Protein AF-A0A7C5FU45-F1 (afdb_monomer)

Sequence (165 aa):
MPSIADLKLDKRNARKRGPRAEGMLVASLQEVGAARSIVIDETNRVLAGNGTVAAAAEAGIERVKVVDADGETIVAVRRSGLSEKQKARLALLDNRTAELAEWDAEMLASLAEDGVELDDLWSRDELTAVLNQVPTYEPVGPDEQGRLDQKATVKCPECGHEFTP

pLDDT: mean 90.37, std 9.01, range [55.91, 98.12]

Mean predicted aligned error: 9.4 Å

Structure (mmCIF, N/CA/C/O backbone):
data_AF-A0A7C5FU45-F1
#
_entry.id   AF-A0A7C5FU45-F1
#
loop_
_atom_site.group_PDB
_atom_site.id
_atom_site.type_symbol
_atom_site.label_atom_id
_atom_site.label_alt_id
_atom_site.label_comp_id
_atom_site.label_asym_id
_atom_site.label_entity_id
_atom_site.label_seq_id
_atom_site.pdbx_PDB_ins_code
_atom_site.Cartn_x
_atom_site.Cartn_y
_atom_site.Cartn_z
_atom_site.occupancy
_atom_site.B_iso_or_equiv
_atom_site.auth_seq_id
_atom_site.auth_comp_id
_atom_site.auth_asym_id
_atom_site.auth_atom_id
_atom_site.pdbx_PDB_model_num
ATOM 1 N N . MET A 1 1 ? -8.552 -16.524 16.890 1.00 66.44 1 MET A N 1
ATOM 2 C CA . MET A 1 1 ? -8.996 -15.417 16.014 1.00 66.44 1 MET A CA 1
ATOM 3 C C . MET A 1 1 ? -7.902 -15.219 14.988 1.00 66.44 1 MET A C 1
ATOM 5 O O . MET A 1 1 ? -6.756 -15.359 15.399 1.00 66.44 1 MET A O 1
ATOM 9 N N . PRO A 1 2 ? -8.227 -14.939 13.719 1.00 84.06 2 PRO A N 1
ATOM 10 C CA . PRO A 1 2 ? -7.221 -14.632 12.712 1.00 84.06 2 PRO A CA 1
ATOM 11 C C . PRO A 1 2 ? -6.301 -13.502 13.187 1.00 84.06 2 PRO A C 1
ATOM 13 O O . PRO A 1 2 ? -6.749 -12.546 13.836 1.00 84.06 2 PRO A O 1
ATOM 16 N N . SER A 1 3 ? -5.027 -13.608 12.847 1.00 93.31 3 SER A N 1
ATOM 17 C CA . SER A 1 3 ? -3.980 -12.647 13.161 1.00 93.31 3 SER A CA 1
ATOM 18 C C . SER A 1 3 ? -3.287 -12.157 11.892 1.00 93.31 3 SER A C 1
ATOM 20 O O . SER A 1 3 ? -3.363 -12.784 10.838 1.00 93.31 3 SER A O 1
ATOM 22 N N . ILE A 1 4 ? -2.572 -11.040 11.996 1.00 93.50 4 ILE A N 1
ATOM 23 C CA . ILE A 1 4 ? -1.703 -10.555 10.919 1.00 93.50 4 ILE A CA 1
ATOM 24 C C . ILE A 1 4 ? -0.652 -11.602 10.525 1.00 93.50 4 ILE A C 1
ATOM 26 O O . ILE A 1 4 ? -0.318 -11.701 9.348 1.00 93.50 4 ILE A O 1
ATOM 30 N N . ALA A 1 5 ? -0.184 -12.423 11.469 1.00 93.06 5 ALA A N 1
ATOM 31 C CA . ALA A 1 5 ? 0.789 -13.479 11.198 1.00 93.06 5 ALA A CA 1
ATOM 32 C C . ALA A 1 5 ? 0.235 -14.610 10.309 1.00 93.06 5 ALA A C 1
ATOM 34 O O . ALA A 1 5 ? 1.015 -15.346 9.710 1.00 93.06 5 ALA A O 1
ATOM 35 N N . ASP A 1 6 ? -1.092 -14.732 10.190 1.00 94.88 6 A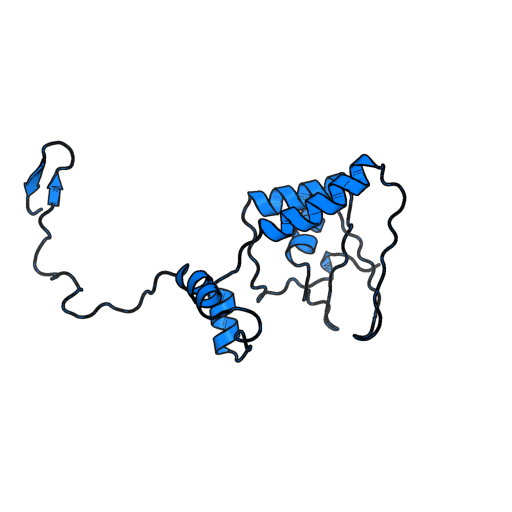SP A N 1
ATOM 36 C CA . ASP A 1 6 ? -1.737 -15.710 9.306 1.00 94.88 6 ASP A CA 1
ATOM 37 C C . ASP A 1 6 ? -1.789 -15.238 7.839 1.00 94.88 6 ASP A C 1
ATOM 39 O O . ASP A 1 6 ? -2.135 -16.016 6.944 1.00 94.88 6 ASP A O 1
ATOM 43 N N . LEU A 1 7 ? -1.456 -13.966 7.583 1.00 96.69 7 LEU A N 1
ATOM 44 C CA . LEU A 1 7 ? -1.420 -13.368 6.252 1.00 96.69 7 LEU A CA 1
ATOM 45 C C . LEU A 1 7 ? -0.057 -13.570 5.592 1.00 96.69 7 LEU A C 1
ATOM 47 O O . LEU A 1 7 ? 0.995 -13.444 6.218 1.00 96.69 7 LEU A O 1
ATOM 51 N N . LYS A 1 8 ? -0.069 -13.819 4.285 1.00 96.94 8 LYS A N 1
ATOM 52 C CA . LYS A 1 8 ? 1.139 -13.979 3.477 1.00 96.94 8 LYS A CA 1
ATOM 53 C C . LYS A 1 8 ? 1.350 -12.715 2.661 1.00 96.94 8 LYS A C 1
ATOM 55 O O . LYS A 1 8 ? 0.576 -12.435 1.746 1.00 96.94 8 LYS A O 1
ATOM 60 N N . LEU A 1 9 ? 2.401 -11.961 2.976 1.00 96.19 9 LEU A N 1
ATOM 61 C CA . LEU A 1 9 ? 2.815 -10.850 2.122 1.00 96.19 9 LEU A CA 1
ATOM 62 C C . LEU A 1 9 ? 3.088 -11.360 0.708 1.00 96.19 9 LEU A C 1
ATOM 64 O O . LEU A 1 9 ? 3.666 -12.436 0.515 1.00 96.19 9 LEU A O 1
ATOM 68 N N . ASP A 1 10 ? 2.668 -10.581 -0.279 1.00 96.88 10 ASP A N 1
ATOM 69 C CA . ASP A 1 10 ? 2.917 -10.914 -1.664 1.00 96.88 10 ASP A CA 1
ATOM 70 C C . ASP A 1 10 ? 4.388 -10.677 -2.010 1.00 96.88 10 ASP A C 1
ATOM 72 O O . ASP A 1 10 ? 4.870 -9.545 -2.064 1.00 96.88 10 ASP A O 1
ATOM 76 N N . LYS A 1 11 ? 5.098 -11.771 -2.294 1.00 95.56 11 LYS A N 1
ATOM 77 C CA . LYS A 1 11 ? 6.500 -11.750 -2.729 1.00 95.56 11 LYS A CA 1
ATOM 78 C C . LYS A 1 11 ? 6.697 -11.042 -4.070 1.00 95.56 11 LYS A C 1
ATOM 80 O O . LYS A 1 11 ? 7.823 -10.684 -4.390 1.00 95.56 11 LYS A O 1
ATOM 85 N N . ARG A 1 12 ? 5.621 -10.859 -4.841 1.00 95.88 12 ARG A N 1
ATOM 86 C CA . ARG A 1 12 ? 5.608 -10.160 -6.129 1.00 95.88 12 ARG A CA 1
ATOM 87 C C . ARG A 1 12 ? 4.981 -8.766 -6.058 1.00 95.88 12 ARG A C 1
ATOM 89 O O . ARG A 1 12 ? 4.613 -8.195 -7.079 1.00 95.88 12 ARG A O 1
ATOM 96 N N . ASN A 1 13 ? 4.834 -8.204 -4.858 1.00 95.88 13 ASN A N 1
ATOM 97 C CA . ASN A 1 13 ? 4.280 -6.868 -4.685 1.00 95.88 13 ASN A CA 1
ATOM 98 C C . ASN A 1 13 ? 5.181 -5.812 -5.348 1.00 95.88 13 ASN A C 1
ATOM 100 O O . ASN A 1 13 ? 6.255 -5.494 -4.843 1.00 95.88 13 ASN A O 1
ATOM 104 N N . ALA A 1 14 ? 4.693 -5.199 -6.425 1.00 95.75 14 ALA A N 1
ATOM 105 C CA . ALA A 1 14 ? 5.417 -4.192 -7.200 1.00 95.75 14 ALA A CA 1
ATOM 106 C C . ALA A 1 14 ? 5.445 -2.787 -6.558 1.00 95.75 14 ALA A C 1
ATOM 108 O O . ALA A 1 14 ? 5.740 -1.792 -7.217 1.00 95.75 14 ALA A O 1
ATOM 109 N N . ARG A 1 15 ? 5.103 -2.665 -5.270 1.00 95.12 15 ARG A N 1
ATOM 110 C CA . ARG A 1 15 ? 5.098 -1.392 -4.534 1.00 95.12 15 ARG A CA 1
ATOM 111 C C . ARG A 1 15 ? 6.154 -1.399 -3.440 1.00 95.12 15 ARG A C 1
ATOM 113 O O . ARG A 1 15 ? 5.981 -2.063 -2.421 1.00 95.12 15 ARG A O 1
ATOM 120 N N . LYS A 1 16 ? 7.198 -0.595 -3.610 1.00 92.75 16 LYS A N 1
ATOM 121 C CA . LYS A 1 16 ? 8.246 -0.355 -2.615 1.00 92.75 16 LYS A CA 1
ATOM 122 C C . LYS A 1 16 ? 7.894 0.848 -1.737 1.00 92.75 16 LYS A C 1
ATOM 124 O O . LYS A 1 16 ? 7.203 1.784 -2.144 1.00 92.75 16 LYS A O 1
ATOM 129 N N . ARG A 1 17 ? 8.361 0.822 -0.491 1.00 92.38 17 ARG A N 1
ATOM 130 C CA . ARG A 1 17 ? 8.249 1.935 0.457 1.00 92.38 17 ARG A CA 1
ATOM 131 C C . ARG A 1 17 ? 9.640 2.252 0.974 1.00 92.38 17 ARG A C 1
ATOM 133 O O . ARG A 1 17 ? 10.272 1.399 1.578 1.00 92.38 17 ARG A O 1
ATOM 140 N N . GLY A 1 18 ? 10.108 3.473 0.731 1.00 91.31 18 GLY A N 1
ATOM 141 C CA . GLY A 1 18 ? 11.316 3.967 1.383 1.00 91.31 18 GLY A CA 1
ATOM 142 C C . GLY A 1 18 ? 11.075 4.252 2.876 1.00 91.31 18 GLY A C 1
ATOM 143 O O . GLY A 1 18 ? 9.917 4.366 3.297 1.00 91.31 18 GLY A O 1
ATOM 144 N N . PRO A 1 19 ? 12.139 4.488 3.668 1.00 93.75 19 PRO A N 1
ATOM 145 C CA . PRO A 1 19 ? 12.043 4.671 5.122 1.00 93.75 19 PRO A CA 1
ATOM 146 C C . PRO A 1 19 ? 11.050 5.759 5.549 1.00 93.75 19 PRO A C 1
ATOM 148 O O . PRO A 1 19 ? 10.332 5.626 6.537 1.00 93.75 19 PRO A O 1
ATOM 151 N N . ARG A 1 20 ? 10.955 6.844 4.768 1.00 93.62 20 ARG A N 1
ATOM 152 C CA . ARG A 1 20 ? 9.991 7.925 5.014 1.00 93.62 20 ARG A CA 1
ATOM 153 C C . ARG A 1 20 ? 8.540 7.461 4.846 1.00 93.62 20 ARG A C 1
ATOM 155 O O . ARG A 1 20 ? 7.683 7.857 5.633 1.00 93.62 20 ARG A O 1
ATOM 162 N N . ALA A 1 21 ? 8.258 6.690 3.798 1.00 93.38 21 ALA A N 1
ATOM 163 C CA . ALA A 1 21 ? 6.914 6.208 3.493 1.00 93.38 21 ALA A CA 1
ATOM 164 C C . ALA A 1 21 ? 6.462 5.160 4.516 1.00 93.38 21 ALA A C 1
ATOM 166 O O . ALA A 1 21 ? 5.307 5.172 4.939 1.00 93.38 21 ALA A O 1
ATOM 167 N N . GLU A 1 22 ? 7.380 4.284 4.921 1.00 94.38 22 GLU A N 1
ATOM 168 C CA . GLU A 1 22 ? 7.160 3.268 5.947 1.00 94.38 22 GLU A CA 1
ATOM 169 C C . GLU A 1 22 ? 6.923 3.899 7.321 1.00 94.38 22 GLU A C 1
ATOM 171 O O . GLU A 1 22 ? 5.855 3.707 7.900 1.00 94.38 22 GLU A O 1
ATOM 176 N N . GLY A 1 23 ? 7.825 4.774 7.778 1.00 95.75 23 GLY A N 1
ATOM 177 C CA . GLY A 1 23 ? 7.669 5.455 9.063 1.00 95.75 23 GLY A CA 1
ATOM 178 C C . GLY A 1 23 ? 6.387 6.290 9.152 1.00 95.75 23 GLY A C 1
ATOM 179 O O . GLY A 1 23 ? 5.730 6.312 10.192 1.00 95.75 23 GLY A O 1
ATOM 180 N N . MET A 1 24 ? 5.967 6.937 8.055 1.00 96.12 24 MET A N 1
ATOM 181 C CA . MET A 1 24 ? 4.685 7.651 8.024 1.00 96.12 24 MET A CA 1
ATOM 182 C C . MET A 1 24 ? 3.486 6.702 8.140 1.00 96.12 24 MET A C 1
ATOM 184 O O . MET A 1 24 ? 2.500 7.048 8.791 1.00 96.12 24 MET A O 1
ATOM 188 N N . LEU A 1 25 ? 3.552 5.521 7.524 1.00 95.75 25 LEU A N 1
ATOM 189 C CA . LEU A 1 25 ? 2.479 4.533 7.589 1.00 95.75 25 LEU A CA 1
ATOM 190 C C . LEU A 1 25 ? 2.361 3.923 8.992 1.00 95.75 25 LEU A C 1
ATOM 192 O O . LEU A 1 25 ? 1.252 3.835 9.519 1.00 95.75 25 LEU A O 1
ATOM 196 N N . VAL A 1 26 ? 3.487 3.592 9.627 1.00 96.88 26 VAL A N 1
ATOM 197 C CA . VAL A 1 26 ? 3.536 3.132 11.025 1.00 96.88 26 VAL A CA 1
ATOM 198 C C . VAL A 1 26 ? 2.970 4.204 11.956 1.00 96.88 26 VAL A C 1
ATOM 200 O O . VAL A 1 26 ? 2.055 3.927 12.731 1.00 96.88 26 VAL A O 1
ATOM 203 N N . ALA A 1 27 ? 3.425 5.454 11.820 1.00 96.00 27 ALA A N 1
ATOM 204 C CA . ALA A 1 27 ? 2.914 6.575 12.608 1.00 96.00 27 ALA A CA 1
ATOM 205 C C . ALA A 1 27 ? 1.407 6.800 12.389 1.00 96.00 27 ALA A C 1
ATOM 207 O O . ALA A 1 27 ? 0.677 7.084 13.337 1.00 96.00 27 ALA A O 1
ATOM 208 N N . SER A 1 28 ? 0.917 6.627 11.157 1.00 96.38 28 SER A N 1
ATOM 209 C CA . SER A 1 28 ? -0.516 6.687 10.857 1.00 96.38 28 SER A CA 1
ATOM 210 C C . SER A 1 28 ? -1.292 5.612 11.615 1.00 96.38 28 SER A C 1
ATOM 212 O O . SER A 1 28 ? -2.304 5.906 12.250 1.00 96.38 28 SER A O 1
ATOM 214 N N . LEU A 1 29 ? -0.815 4.367 11.593 1.00 96.69 29 LEU A N 1
ATOM 215 C CA . LEU A 1 29 ? -1.452 3.261 12.306 1.00 96.69 29 LEU A CA 1
ATOM 216 C C . LEU A 1 29 ? -1.420 3.464 13.826 1.00 96.69 29 LEU A C 1
ATOM 218 O O . LEU A 1 29 ? -2.403 3.153 14.492 1.00 96.69 29 LEU A O 1
ATOM 222 N N . GLN A 1 30 ? -0.354 4.045 14.372 1.00 96.50 30 GLN A N 1
ATOM 223 C CA . GLN A 1 30 ? -0.282 4.408 15.790 1.00 96.50 30 GLN A CA 1
ATOM 224 C C . GLN A 1 30 ? -1.253 5.544 16.154 1.00 96.50 30 GLN A C 1
ATOM 226 O O . GLN A 1 30 ? -1.865 5.518 17.220 1.00 96.50 30 GLN A O 1
ATOM 231 N N . GLU A 1 31 ? -1.428 6.536 15.276 1.00 95.56 31 GLU A N 1
ATOM 232 C CA . GLU A 1 31 ? -2.263 7.707 15.559 1.00 95.56 31 GLU A CA 1
ATOM 233 C C . GLU A 1 31 ? -3.770 7.433 15.415 1.00 95.56 31 GLU A C 1
ATOM 235 O O . GLU A 1 31 ? -4.577 7.878 16.241 1.00 95.56 31 GLU A O 1
ATOM 240 N N . VAL A 1 32 ? -4.170 6.748 14.338 1.00 95.69 32 VAL A N 1
ATOM 241 C CA . VAL A 1 32 ? -5.587 6.570 13.963 1.00 95.69 32 VAL A CA 1
ATOM 242 C C . VAL A 1 32 ? -6.032 5.100 13.908 1.00 95.69 32 VAL A C 1
ATOM 244 O O . VAL A 1 32 ? -7.223 4.799 13.725 1.00 95.69 32 VAL A O 1
ATOM 247 N N . GLY A 1 33 ? -5.114 4.158 14.138 1.00 95.06 33 GLY A N 1
ATOM 248 C CA . GLY A 1 33 ? -5.366 2.720 14.047 1.00 95.06 33 GLY A CA 1
ATOM 249 C C . GLY A 1 33 ? -5.519 2.225 12.607 1.00 95.06 33 GLY A C 1
ATOM 250 O O . GLY A 1 33 ? -5.431 2.989 11.647 1.00 95.06 33 GLY A O 1
ATOM 251 N N . ALA A 1 34 ? -5.841 0.939 12.454 1.00 93.19 34 ALA A N 1
ATOM 252 C CA . ALA A 1 34 ? -6.145 0.319 11.161 1.00 93.19 34 ALA A CA 1
ATOM 253 C C . ALA A 1 34 ? -7.423 0.913 10.534 1.00 93.19 34 ALA A C 1
ATOM 255 O O . ALA A 1 34 ? -8.547 0.556 10.900 1.00 93.19 34 ALA A O 1
ATOM 256 N N . ALA A 1 35 ? -7.255 1.894 9.648 1.00 87.00 35 ALA A N 1
ATOM 257 C CA . ALA A 1 35 ? -8.343 2.655 9.037 1.00 87.00 35 ALA A CA 1
ATOM 258 C C . ALA A 1 35 ? -8.853 2.038 7.730 1.00 87.00 35 ALA A C 1
ATOM 260 O O . ALA A 1 35 ? -10.062 1.904 7.547 1.00 87.00 35 ALA A O 1
ATOM 261 N N . ARG A 1 36 ? -7.927 1.665 6.844 1.00 88.19 36 ARG A N 1
ATOM 262 C CA . ARG A 1 36 ? -8.210 1.070 5.539 1.00 88.19 36 ARG A CA 1
ATOM 263 C C . ARG A 1 36 ? -8.138 -0.451 5.625 1.00 88.19 36 ARG A C 1
ATOM 265 O O . ARG A 1 36 ? -7.287 -0.993 6.331 1.00 88.19 36 ARG A O 1
ATOM 272 N N . SER A 1 37 ? -9.047 -1.129 4.930 1.00 94.19 37 SER A N 1
ATOM 273 C CA . SER A 1 37 ? -8.994 -2.580 4.764 1.00 94.19 37 SER A CA 1
ATOM 274 C C . SER A 1 37 ? -7.874 -2.985 3.805 1.00 94.19 37 SER A C 1
ATOM 276 O O . SER A 1 37 ? -7.373 -2.185 3.016 1.00 94.19 37 SER A O 1
ATOM 278 N N . ILE A 1 38 ? -7.500 -4.255 3.882 1.00 96.31 38 ILE A N 1
ATOM 279 C CA . ILE A 1 38 ? -6.610 -4.923 2.933 1.00 96.31 38 ILE A CA 1
ATOM 280 C C . ILE A 1 38 ? -7.436 -5.882 2.072 1.00 96.31 38 ILE A C 1
ATOM 282 O O . ILE A 1 38 ? -8.561 -6.221 2.445 1.00 96.31 38 ILE A O 1
ATOM 286 N N . VAL A 1 39 ? -6.878 -6.325 0.948 1.00 97.56 39 VAL A N 1
ATOM 287 C CA . VAL A 1 39 ? -7.484 -7.357 0.095 1.00 97.56 39 VAL A CA 1
ATOM 288 C C . VAL A 1 39 ? -6.586 -8.582 0.120 1.00 97.56 39 VAL A C 1
ATOM 290 O O . VAL A 1 39 ? -5.376 -8.457 -0.089 1.00 97.56 39 VAL A O 1
ATOM 293 N N . ILE A 1 40 ? -7.177 -9.743 0.390 1.00 97.81 40 ILE A N 1
ATOM 294 C CA . ILE A 1 40 ? -6.495 -11.036 0.407 1.00 97.81 40 ILE A CA 1
ATOM 295 C C . ILE A 1 40 ? -7.192 -12.022 -0.531 1.00 97.81 40 ILE A C 1
ATOM 297 O O . ILE A 1 40 ? -8.383 -11.868 -0.789 1.00 97.81 40 ILE A O 1
ATOM 301 N N . ASP A 1 41 ? -6.450 -13.009 -1.024 1.00 97.19 41 ASP A N 1
ATOM 302 C CA . ASP A 1 41 ? -7.008 -14.150 -1.757 1.00 97.19 41 ASP A CA 1
ATOM 303 C C . ASP A 1 41 ? -7.430 -15.296 -0.817 1.00 97.19 41 ASP A C 1
ATOM 305 O O . ASP A 1 41 ? -7.230 -15.244 0.403 1.00 97.19 41 ASP A O 1
ATOM 309 N N . GLU A 1 42 ? -7.985 -16.363 -1.391 1.00 96.19 42 GLU A N 1
ATOM 310 C CA . GLU A 1 42 ? -8.444 -17.568 -0.692 1.00 96.19 42 GLU A CA 1
ATOM 311 C C . GLU A 1 42 ? -7.336 -18.322 0.067 1.00 96.19 42 GLU A C 1
ATOM 313 O O . GLU A 1 42 ? -7.617 -19.205 0.880 1.00 96.19 42 GLU A O 1
ATOM 318 N N . THR A 1 43 ? -6.067 -17.984 -0.177 1.00 96.56 43 THR A N 1
ATOM 319 C CA . THR A 1 43 ? -4.894 -18.577 0.474 1.00 96.56 43 THR A CA 1
ATOM 320 C C . THR A 1 43 ? -4.255 -17.662 1.526 1.00 96.56 43 THR A C 1
ATOM 322 O O . THR A 1 43 ? -3.173 -17.986 2.044 1.00 96.56 43 THR A O 1
ATOM 325 N N . ASN A 1 44 ? -4.928 -16.554 1.865 1.00 97.12 44 ASN A N 1
ATOM 326 C CA . ASN A 1 44 ? -4.465 -15.448 2.709 1.00 97.12 44 ASN A CA 1
ATOM 327 C C . ASN A 1 44 ? -3.277 -14.660 2.129 1.00 97.12 44 ASN A C 1
ATOM 329 O O . ASN A 1 44 ? -2.538 -14.023 2.888 1.00 97.12 44 ASN A O 1
ATOM 333 N N . ARG A 1 45 ? -3.052 -14.683 0.809 1.00 98.12 45 ARG A N 1
ATOM 334 C CA . ARG A 1 45 ? -2.053 -13.814 0.168 1.00 98.12 45 ARG A CA 1
ATOM 335 C C . ARG A 1 45 ? -2.586 -12.394 0.087 1.00 98.12 45 AR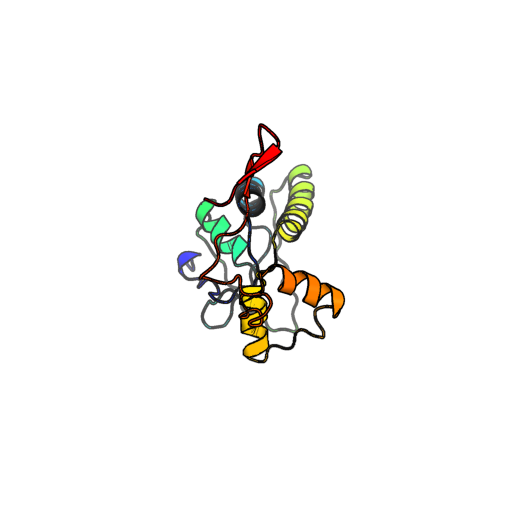G A C 1
ATOM 337 O O . ARG A 1 45 ? -3.705 -12.178 -0.357 1.00 98.12 45 ARG A O 1
ATOM 344 N N . VAL A 1 46 ? -1.775 -11.415 0.468 1.00 98.06 46 VAL A N 1
ATOM 345 C CA . VAL A 1 46 ? -2.148 -9.997 0.437 1.00 98.06 46 VAL A CA 1
ATOM 346 C C . VAL A 1 46 ? -2.008 -9.440 -0.979 1.00 98.06 46 VAL A C 1
ATOM 348 O O . VAL A 1 46 ? -0.904 -9.146 -1.425 1.00 98.06 46 VAL A O 1
ATOM 351 N N . LEU A 1 47 ? -3.132 -9.240 -1.666 1.00 97.12 47 LEU A N 1
ATOM 352 C CA . LEU A 1 47 ? -3.183 -8.649 -3.008 1.00 97.12 47 LEU A CA 1
ATOM 353 C C . LEU A 1 47 ? -3.059 -7.121 -2.959 1.00 97.12 47 LEU A C 1
ATOM 355 O O . LEU A 1 47 ? -2.391 -6.509 -3.788 1.00 97.12 47 LEU A O 1
ATOM 359 N N . ALA A 1 48 ? -3.673 -6.493 -1.952 1.00 96.00 48 ALA A N 1
ATOM 360 C CA . ALA A 1 48 ? -3.577 -5.057 -1.717 1.00 96.00 48 ALA A CA 1
ATOM 361 C C . ALA A 1 48 ? -3.414 -4.765 -0.226 1.00 96.00 48 ALA A C 1
ATOM 363 O O . ALA A 1 48 ? -4.121 -5.320 0.614 1.00 96.00 48 ALA A O 1
ATOM 364 N N . GLY A 1 49 ? -2.498 -3.851 0.100 1.00 95.88 49 GLY A N 1
ATOM 365 C CA . GLY A 1 49 ? -2.202 -3.478 1.485 1.00 95.88 49 GLY A CA 1
ATOM 366 C C . GLY A 1 49 ? -0.965 -4.147 2.088 1.00 95.88 49 GLY A C 1
ATOM 367 O O . GLY A 1 49 ? -0.829 -4.128 3.306 1.00 95.88 49 GLY A O 1
ATOM 368 N N . ASN A 1 50 ? -0.037 -4.673 1.275 1.00 96.31 50 ASN A N 1
ATOM 369 C CA . ASN A 1 50 ? 1.234 -5.258 1.744 1.00 96.31 50 ASN A CA 1
ATOM 370 C C . ASN A 1 50 ? 1.967 -4.358 2.753 1.00 96.31 50 ASN A C 1
ATOM 372 O O . ASN A 1 50 ? 2.295 -4.788 3.856 1.00 96.31 50 ASN A O 1
ATOM 376 N N . GLY A 1 51 ? 2.136 -3.074 2.417 1.00 94.62 51 GLY A N 1
ATOM 377 C CA . GLY A 1 51 ? 2.752 -2.108 3.330 1.00 94.62 51 GLY A CA 1
ATOM 378 C C . GLY A 1 51 ? 1.950 -1.885 4.616 1.00 94.62 51 GLY A C 1
ATOM 379 O O . GLY A 1 51 ? 2.539 -1.715 5.674 1.00 94.62 51 GLY A O 1
ATOM 380 N N . THR A 1 52 ? 0.615 -1.917 4.551 1.00 95.62 52 THR A N 1
ATOM 381 C CA . THR A 1 52 ? -0.248 -1.773 5.734 1.00 95.62 52 THR A CA 1
ATOM 382 C C . THR A 1 52 ? -0.088 -2.955 6.678 1.00 95.62 52 THR A C 1
ATOM 384 O O . THR A 1 52 ? -0.031 -2.746 7.882 1.00 95.62 52 THR A O 1
ATOM 387 N N . VAL A 1 53 ? 0.017 -4.177 6.150 1.00 95.75 53 VAL A N 1
ATOM 388 C CA . VAL A 1 53 ? 0.238 -5.391 6.949 1.00 95.75 53 VAL A CA 1
ATOM 389 C C . VAL A 1 53 ? 1.607 -5.351 7.633 1.00 95.75 53 VAL A C 1
ATOM 391 O O . VAL A 1 53 ? 1.682 -5.575 8.839 1.00 95.75 53 VAL A O 1
ATOM 394 N N . ALA A 1 54 ? 2.665 -4.989 6.898 1.00 93.81 54 ALA A N 1
ATOM 395 C CA . ALA A 1 54 ? 4.008 -4.834 7.460 1.00 93.81 54 ALA A CA 1
ATOM 396 C C . ALA A 1 54 ? 4.049 -3.763 8.567 1.00 93.81 54 ALA A C 1
ATOM 398 O O . ALA A 1 54 ? 4.469 -4.035 9.690 1.00 93.81 54 ALA A O 1
ATOM 399 N N . ALA A 1 55 ? 3.509 -2.574 8.289 1.00 95.25 55 ALA A N 1
ATOM 400 C CA . ALA A 1 55 ? 3.480 -1.474 9.249 1.00 95.25 55 ALA A CA 1
ATOM 401 C C . ALA A 1 55 ? 2.557 -1.744 10.450 1.00 95.25 55 ALA A C 1
ATOM 403 O O . ALA A 1 55 ? 2.790 -1.226 11.539 1.00 95.25 55 ALA A O 1
ATOM 404 N N . ALA A 1 56 ? 1.502 -2.547 10.283 1.00 95.50 56 ALA A N 1
ATOM 405 C CA . ALA A 1 56 ? 0.615 -2.933 11.376 1.00 95.50 56 ALA A CA 1
ATOM 406 C C . ALA A 1 56 ? 1.316 -3.852 12.377 1.00 95.50 56 ALA A C 1
ATOM 408 O O . ALA A 1 56 ? 1.137 -3.659 13.580 1.00 95.50 56 ALA A O 1
ATOM 409 N N . ALA A 1 57 ? 2.155 -4.776 11.900 1.00 90.69 57 ALA A N 1
ATOM 410 C CA . ALA A 1 57 ? 3.001 -5.585 12.770 1.00 90.69 57 ALA A CA 1
ATOM 411 C C . ALA A 1 57 ? 3.957 -4.701 13.592 1.00 90.69 57 ALA A C 1
ATOM 413 O O . ALA A 1 57 ? 4.024 -4.844 14.811 1.00 90.69 57 ALA A O 1
ATOM 414 N N . GLU A 1 58 ? 4.618 -3.726 12.958 1.00 93.62 58 GLU A N 1
ATOM 415 C CA . GLU A 1 58 ? 5.499 -2.772 13.651 1.00 93.62 58 GLU A CA 1
ATOM 416 C C . GLU A 1 58 ? 4.738 -1.867 14.638 1.00 93.62 58 GLU A C 1
ATOM 418 O O . GLU A 1 58 ? 5.217 -1.574 15.732 1.00 93.62 58 GLU A O 1
ATOM 423 N N . ALA A 1 59 ? 3.510 -1.471 14.298 1.00 95.06 59 ALA A N 1
ATOM 424 C CA . ALA A 1 59 ? 2.635 -0.691 15.171 1.00 95.06 59 ALA A CA 1
ATOM 425 C C . ALA A 1 59 ? 1.990 -1.512 16.311 1.00 95.06 59 ALA A C 1
ATOM 427 O O . ALA A 1 59 ? 1.210 -0.954 17.086 1.00 95.06 59 ALA A O 1
ATOM 428 N N . GLY A 1 60 ? 2.276 -2.817 16.424 1.00 94.50 60 GLY A N 1
ATOM 429 C CA . GLY A 1 60 ? 1.732 -3.699 17.466 1.00 94.50 60 GLY A CA 1
ATOM 430 C C . GLY A 1 60 ? 0.261 -4.087 17.267 1.00 94.50 60 GLY A C 1
ATOM 431 O O . GLY A 1 60 ? -0.432 -4.450 18.219 1.00 94.50 60 GLY A O 1
ATOM 432 N N . ILE A 1 61 ? -0.256 -3.984 16.042 1.00 94.94 61 ILE A N 1
ATOM 433 C CA . ILE A 1 61 ? -1.613 -4.404 15.688 1.00 94.94 61 ILE A CA 1
ATOM 434 C C . ILE A 1 61 ? -1.554 -5.853 15.206 1.00 94.94 61 ILE A C 1
ATOM 436 O O . ILE A 1 61 ? -1.086 -6.126 14.112 1.00 94.94 61 ILE A O 1
ATOM 440 N N . GLU A 1 62 ? -2.081 -6.788 15.995 1.00 94.56 62 GLU A N 1
ATOM 441 C CA . GLU A 1 62 ? -2.023 -8.221 15.649 1.00 94.56 62 GLU A CA 1
ATOM 442 C C . GLU A 1 62 ? -3.336 -8.776 15.094 1.00 94.56 62 GLU A C 1
ATOM 444 O O . GLU A 1 62 ? -3.348 -9.784 14.394 1.00 94.56 62 GLU A O 1
ATOM 449 N N . ARG A 1 63 ? -4.469 -8.156 15.432 1.00 94.50 63 ARG A N 1
ATOM 450 C CA . ARG A 1 63 ? -5.795 -8.705 15.123 1.00 94.50 63 ARG A CA 1
ATOM 451 C C . ARG A 1 63 ? -6.190 -8.390 13.688 1.00 94.50 63 ARG A C 1
ATOM 453 O O . ARG A 1 63 ? -6.181 -7.224 13.298 1.00 94.50 63 ARG A O 1
ATOM 460 N N . VAL A 1 64 ? -6.673 -9.398 12.965 1.00 95.44 64 VAL A N 1
ATOM 461 C CA . VAL A 1 64 ? -7.315 -9.212 11.660 1.00 95.44 64 VAL A CA 1
ATOM 462 C C . VAL A 1 64 ? -8.755 -9.723 11.711 1.00 95.44 64 VAL A C 1
ATOM 464 O O . VAL A 1 64 ? -9.071 -10.718 12.365 1.00 95.44 64 VAL A O 1
ATOM 467 N N . LYS A 1 65 ? -9.658 -9.008 11.038 1.00 95.31 65 LYS A N 1
ATOM 468 C CA . LYS A 1 65 ? -11.022 -9.469 10.780 1.00 95.31 65 LYS A CA 1
ATOM 469 C C . LYS A 1 65 ? -11.157 -9.698 9.282 1.00 95.31 65 LYS A C 1
ATOM 471 O O . LYS A 1 65 ? -11.115 -8.733 8.525 1.00 95.31 65 LYS A O 1
ATOM 476 N N . VAL A 1 66 ? -11.334 -10.955 8.892 1.00 96.12 66 VAL A N 1
ATOM 477 C CA . VAL A 1 66 ? -11.605 -11.340 7.504 1.00 96.12 66 VAL A CA 1
ATOM 478 C C . VAL A 1 66 ? -13.110 -11.269 7.261 1.00 96.12 66 VAL A C 1
ATOM 480 O O . VAL A 1 66 ? -13.905 -11.651 8.125 1.00 96.12 66 VAL A O 1
ATOM 483 N N . VAL A 1 67 ? -13.489 -10.707 6.119 1.00 95.31 67 VAL A N 1
ATOM 484 C CA . VAL A 1 67 ? -14.864 -10.647 5.626 1.00 95.31 67 VAL A CA 1
ATOM 485 C C . VAL A 1 67 ? -14.811 -11.115 4.183 1.00 95.31 67 VAL A C 1
ATOM 487 O O . VAL A 1 67 ? -14.194 -10.439 3.362 1.00 95.31 67 VAL A O 1
ATOM 490 N N . ASP A 1 68 ? -15.437 -12.251 3.899 1.00 95.75 68 ASP A N 1
ATOM 491 C CA . ASP A 1 68 ? -15.565 -12.748 2.533 1.00 95.75 68 ASP A CA 1
ATOM 492 C C . ASP A 1 68 ? -16.586 -11.884 1.784 1.00 95.75 68 ASP A C 1
ATOM 494 O O . ASP A 1 68 ? -17.676 -11.606 2.296 1.00 95.75 68 ASP A O 1
ATOM 498 N N . ALA A 1 69 ? -16.213 -11.424 0.594 1.00 94.56 69 ALA A N 1
ATOM 499 C CA . ALA A 1 69 ? -17.039 -10.593 -0.271 1.00 94.56 69 ALA A CA 1
ATOM 500 C C . ALA A 1 69 ? -16.785 -10.958 -1.737 1.00 94.56 69 ALA A C 1
ATOM 502 O O . ALA A 1 69 ? -15.683 -11.372 -2.097 1.00 94.56 69 ALA A O 1
ATOM 503 N N . ASP A 1 70 ? -17.810 -10.804 -2.569 1.00 94.88 70 ASP A N 1
ATOM 504 C CA . ASP A 1 70 ? -17.687 -10.903 -4.022 1.00 94.88 70 ASP A CA 1
ATOM 505 C C . ASP A 1 70 ? -17.141 -9.599 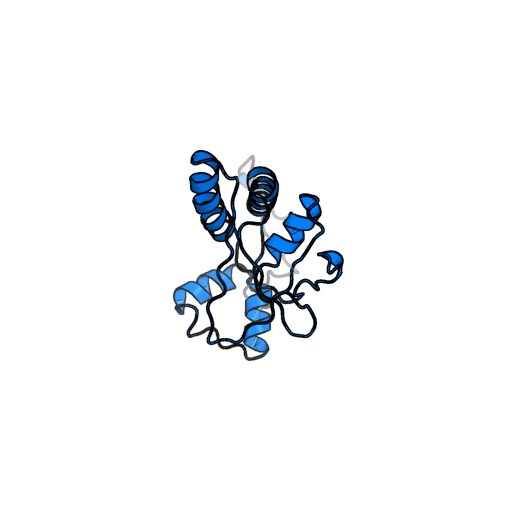-4.637 1.00 94.88 70 ASP A C 1
ATOM 507 O O . ASP A 1 70 ? -16.927 -8.596 -3.953 1.00 94.88 70 ASP A O 1
ATOM 511 N N . GLY A 1 71 ? -16.902 -9.619 -5.950 1.00 94.94 71 GLY A N 1
ATOM 512 C CA . GLY A 1 71 ? -16.448 -8.450 -6.708 1.00 94.94 71 GLY A CA 1
ATOM 513 C C . GLY A 1 71 ? -17.548 -7.434 -7.039 1.00 94.94 71 GLY A C 1
ATOM 514 O O . GLY A 1 71 ? -17.252 -6.409 -7.649 1.00 94.94 71 GLY A O 1
ATOM 515 N N . GLU A 1 72 ? -18.802 -7.698 -6.662 1.00 97.31 72 GLU A N 1
ATOM 516 C CA . GLU A 1 72 ? -19.971 -6.876 -7.009 1.00 97.31 72 GLU A CA 1
ATOM 517 C C . GLU A 1 72 ? -20.502 -6.074 -5.807 1.00 97.31 72 GLU A C 1
ATOM 519 O O . GLU A 1 72 ? -21.342 -5.183 -5.960 1.00 97.31 72 GLU A O 1
ATOM 524 N N . THR A 1 73 ? -19.973 -6.334 -4.607 1.00 96.06 73 THR A N 1
ATOM 525 C CA . THR A 1 73 ? -20.409 -5.723 -3.350 1.00 96.06 73 THR A CA 1
ATOM 526 C C . THR A 1 73 ? -19.327 -4.836 -2.734 1.00 96.06 73 THR A C 1
ATOM 528 O O . THR A 1 73 ? -18.233 -5.279 -2.387 1.00 96.06 73 THR A O 1
ATOM 531 N N . ILE A 1 74 ? -19.653 -3.564 -2.484 1.00 95.50 74 ILE A N 1
ATOM 532 C CA . ILE A 1 74 ? -18.746 -2.641 -1.783 1.00 95.50 74 ILE A CA 1
ATOM 533 C C . ILE A 1 74 ? -18.753 -2.924 -0.275 1.00 95.50 74 IL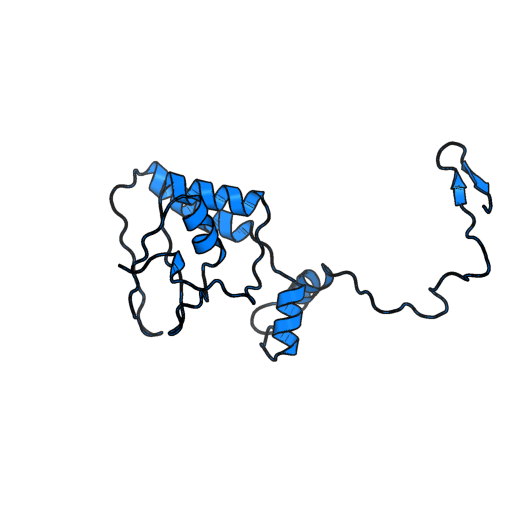E A C 1
ATOM 535 O O . ILE A 1 74 ? -19.774 -2.776 0.400 1.00 95.50 74 ILE A O 1
ATOM 539 N N . VAL A 1 75 ? -17.581 -3.233 0.286 1.00 95.31 75 VAL A N 1
ATOM 540 C CA . VAL A 1 75 ? -17.390 -3.377 1.736 1.00 95.31 75 VAL A CA 1
ATOM 541 C C . VAL A 1 75 ? -17.090 -2.020 2.377 1.00 95.31 75 VAL A C 1
ATOM 543 O O . VAL A 1 75 ? -16.054 -1.408 2.125 1.00 95.31 75 VAL A O 1
ATOM 546 N N . ALA A 1 76 ? -17.973 -1.562 3.269 1.00 94.50 76 ALA A N 1
ATOM 547 C CA . ALA A 1 76 ? -17.785 -0.329 4.035 1.00 94.50 76 ALA A CA 1
ATOM 548 C C . ALA A 1 76 ? -17.375 -0.613 5.492 1.00 94.50 76 ALA A C 1
ATOM 550 O O . ALA A 1 76 ? -18.123 -1.222 6.260 1.00 94.50 76 ALA A O 1
ATOM 551 N N . VAL A 1 77 ? -16.209 -0.107 5.911 1.00 93.25 77 VAL A N 1
ATOM 552 C CA . VAL A 1 77 ? -15.730 -0.217 7.299 1.00 93.25 77 VAL A CA 1
ATOM 553 C C . VAL A 1 77 ? -16.094 1.041 8.085 1.00 93.25 77 VAL A C 1
ATOM 555 O O . VAL A 1 77 ? -15.570 2.127 7.846 1.00 93.25 77 VAL A O 1
ATOM 558 N N . ARG A 1 78 ? -16.976 0.900 9.079 1.00 93.38 78 ARG A N 1
ATOM 559 C CA . ARG A 1 78 ? -17.321 1.995 9.994 1.00 93.38 78 ARG A CA 1
ATOM 560 C C . ARG A 1 78 ? -16.336 2.050 11.161 1.00 93.38 78 ARG A C 1
ATOM 562 O O . ARG A 1 78 ? -16.314 1.150 11.997 1.00 93.38 78 ARG A O 1
ATOM 569 N N . ARG A 1 79 ? -15.583 3.147 11.268 1.00 89.38 79 ARG A N 1
ATOM 570 C CA . ARG A 1 79 ? -14.743 3.462 12.435 1.00 89.38 79 ARG A CA 1
ATOM 571 C C . ARG A 1 79 ? -15.397 4.545 13.292 1.00 89.38 79 ARG A C 1
ATOM 573 O O . ARG A 1 79 ? -15.686 5.638 12.817 1.00 89.38 79 ARG A O 1
ATOM 580 N N . SER A 1 80 ? -15.609 4.239 14.568 1.00 92.75 80 SER A N 1
ATOM 581 C CA . SER A 1 80 ? -16.070 5.179 15.597 1.00 92.75 80 SER A CA 1
ATOM 582 C C . SER A 1 80 ? -14.938 5.537 16.565 1.00 92.75 80 SER A C 1
ATOM 584 O O . SER A 1 80 ? -13.945 4.817 16.655 1.00 92.75 80 SER A O 1
ATOM 586 N N . GLY A 1 81 ? -15.099 6.635 17.310 1.00 94.00 81 GLY A N 1
ATOM 587 C CA . GLY A 1 81 ? -14.171 7.029 18.381 1.00 94.00 81 GLY A CA 1
ATOM 588 C C . GLY A 1 81 ? -12.987 7.902 17.952 1.00 94.00 81 GLY A C 1
ATOM 589 O O . GLY A 1 81 ? -12.130 8.187 18.778 1.00 94.00 81 GLY A O 1
ATOM 590 N N . LEU A 1 82 ? -12.937 8.352 16.694 1.00 95.88 82 LEU A N 1
ATOM 591 C CA . LEU A 1 82 ? -11.961 9.350 16.245 1.00 95.88 82 LEU A CA 1
ATOM 592 C C . LEU A 1 82 ? -12.468 10.770 16.524 1.00 95.88 82 LEU A C 1
ATOM 594 O O . LEU A 1 82 ? -13.632 11.079 16.254 1.00 95.88 82 LEU A O 1
ATOM 598 N N . SER A 1 83 ? -11.580 11.645 16.997 1.00 97.38 83 SER A N 1
ATOM 599 C CA . SER A 1 83 ? -11.823 13.095 17.027 1.00 97.38 83 SER A CA 1
ATOM 600 C C . SER A 1 83 ? -11.911 13.682 15.611 1.00 97.38 83 SER A C 1
ATOM 602 O O . SER A 1 83 ? -11.374 13.104 14.667 1.00 97.38 83 SER A O 1
ATOM 604 N N . GLU A 1 84 ? -12.515 14.865 15.443 1.00 97.69 84 GLU A N 1
ATOM 605 C CA . GLU A 1 84 ? -12.560 15.554 14.136 1.00 97.69 84 GLU A CA 1
ATOM 606 C C . GLU A 1 84 ? -11.164 15.765 13.533 1.00 97.69 84 GLU A C 1
ATOM 608 O O . GLU A 1 84 ? -10.947 15.540 12.342 1.00 97.69 84 GLU A O 1
ATOM 613 N N . LYS A 1 85 ? -10.176 16.094 14.375 1.00 97.81 85 LYS A N 1
ATOM 614 C CA . LYS A 1 85 ? -8.778 16.218 13.950 1.00 97.81 85 LYS A CA 1
ATOM 615 C C . LYS A 1 85 ? -8.227 14.891 13.419 1.00 97.81 85 LYS A C 1
ATOM 617 O O . LYS A 1 85 ? -7.591 14.882 12.370 1.00 97.81 85 LYS A O 1
ATOM 622 N N . GLN A 1 86 ? -8.469 13.779 14.115 1.00 97.50 86 GLN A N 1
ATOM 623 C CA . GLN A 1 86 ? -8.021 12.456 13.666 1.00 97.50 86 GLN A CA 1
ATOM 624 C C . GLN A 1 86 ? -8.730 12.012 12.386 1.00 97.50 86 GLN A C 1
ATOM 626 O O . GLN A 1 86 ? -8.093 11.394 11.546 1.00 97.50 86 GLN A O 1
ATOM 631 N N . LYS A 1 87 ? -10.013 12.349 12.197 1.00 96.88 87 LYS A N 1
ATOM 632 C CA . LYS A 1 87 ? -10.734 12.063 10.944 1.00 96.88 87 LYS A CA 1
ATOM 633 C C . LYS A 1 87 ? -10.080 12.768 9.755 1.00 96.88 87 LYS A C 1
ATOM 635 O O . LYS A 1 87 ? -9.789 12.123 8.752 1.00 96.88 87 LYS A O 1
ATOM 640 N N . ALA A 1 88 ? -9.788 14.063 9.893 1.00 97.19 88 ALA A N 1
ATOM 641 C CA . ALA A 1 88 ? -9.093 14.823 8.856 1.00 97.19 88 ALA A CA 1
ATOM 642 C C . ALA A 1 88 ? -7.685 14.265 8.587 1.00 97.19 88 ALA A C 1
ATOM 644 O O . ALA A 1 88 ? -7.283 14.102 7.437 1.00 97.19 88 ALA A O 1
ATOM 645 N N . ARG A 1 89 ? -6.941 13.924 9.647 1.00 97.12 89 ARG A N 1
ATOM 646 C CA . ARG A 1 89 ? -5.595 13.352 9.517 1.00 97.12 89 ARG A CA 1
ATOM 647 C C . ARG A 1 89 ? -5.598 11.969 8.884 1.00 97.12 89 ARG A C 1
ATOM 649 O O . ARG A 1 89 ? -4.761 11.736 8.028 1.00 97.12 89 ARG A O 1
ATOM 656 N N . LEU A 1 90 ? -6.540 11.098 9.236 1.00 96.00 90 LEU A N 1
ATOM 657 C CA . LEU A 1 90 ? -6.702 9.778 8.625 1.00 96.00 90 LEU A CA 1
ATOM 658 C C . LEU A 1 90 ? -6.850 9.897 7.107 1.00 96.00 90 LEU A C 1
ATOM 660 O O . LEU A 1 90 ? -6.128 9.220 6.383 1.00 96.00 90 LEU A O 1
ATOM 664 N N . ALA A 1 91 ? -7.722 10.792 6.631 1.00 95.44 91 ALA A N 1
ATOM 665 C CA . ALA A 1 91 ? -7.921 11.005 5.197 1.00 95.44 91 ALA A CA 1
ATOM 666 C C . ALA A 1 91 ? -6.632 11.466 4.489 1.00 95.44 91 ALA A C 1
ATOM 668 O O . ALA A 1 91 ? -6.305 10.987 3.407 1.00 95.44 91 ALA A O 1
ATOM 669 N N . LEU A 1 92 ? -5.871 12.370 5.115 1.00 96.88 92 LEU A N 1
ATOM 670 C CA . LEU A 1 92 ? -4.606 12.861 4.559 1.00 96.88 92 LEU A CA 1
ATOM 671 C C . LEU A 1 92 ? -3.492 11.812 4.604 1.00 96.88 92 LEU A C 1
ATOM 673 O O . LEU A 1 92 ? -2.727 11.696 3.652 1.00 96.88 92 LEU A O 1
ATOM 677 N N . LEU A 1 93 ? -3.378 11.068 5.705 1.00 95.62 93 LEU A N 1
ATOM 6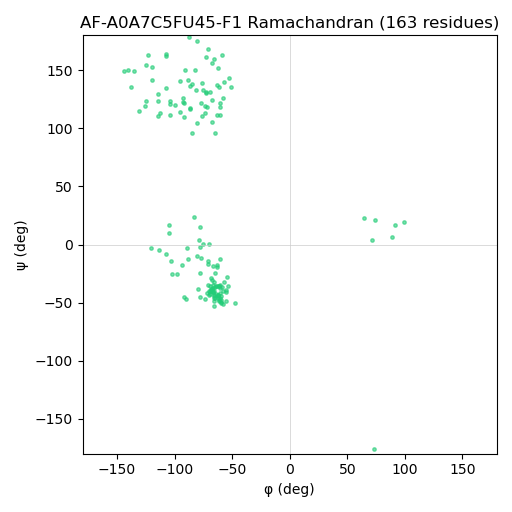78 C CA . LEU A 1 93 ? -2.360 10.038 5.891 1.00 95.62 93 LEU A CA 1
ATOM 679 C C . LEU A 1 93 ? -2.569 8.878 4.915 1.00 95.62 93 LEU A C 1
ATOM 681 O O . LEU A 1 93 ? -1.589 8.402 4.345 1.00 95.62 93 LEU A O 1
ATOM 68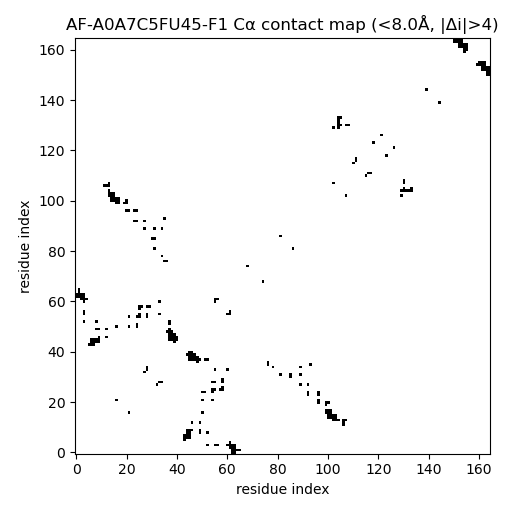5 N N . ASP A 1 94 ? -3.814 8.467 4.664 1.00 93.31 94 ASP A N 1
ATOM 686 C CA . ASP A 1 94 ? -4.121 7.416 3.686 1.00 93.31 94 ASP A CA 1
ATOM 687 C C . ASP A 1 94 ? -3.606 7.792 2.287 1.00 93.31 94 ASP A C 1
ATOM 689 O O . ASP A 1 94 ? -2.802 7.070 1.696 1.00 93.31 94 ASP A O 1
ATOM 693 N N . ASN A 1 95 ? -3.954 8.991 1.813 1.00 95.19 95 ASN A N 1
ATOM 694 C CA . ASN A 1 95 ? -3.517 9.476 0.505 1.00 95.19 95 ASN A CA 1
ATOM 695 C C . ASN A 1 95 ? -2.001 9.697 0.460 1.00 95.19 95 ASN A C 1
ATOM 697 O O . ASN A 1 95 ? -1.314 9.220 -0.443 1.00 95.19 95 ASN A O 1
ATOM 701 N N . ARG A 1 96 ? -1.444 10.386 1.463 1.00 96.00 96 ARG A N 1
ATOM 702 C CA . ARG A 1 96 ? -0.034 10.781 1.436 1.00 96.00 96 ARG A CA 1
ATOM 703 C C . ARG A 1 96 ? 0.909 9.592 1.579 1.00 96.00 96 ARG A C 1
ATOM 705 O O . ARG A 1 96 ? 1.968 9.575 0.957 1.00 96.00 96 ARG A O 1
ATOM 712 N N . THR A 1 97 ? 0.549 8.591 2.380 1.00 93.31 97 THR A N 1
ATOM 713 C CA . THR A 1 97 ? 1.353 7.365 2.477 1.00 93.31 97 THR A CA 1
ATOM 714 C C . THR A 1 97 ? 1.319 6.568 1.175 1.00 93.31 97 THR A C 1
ATOM 716 O O . THR A 1 97 ? 2.307 5.904 0.868 1.00 93.31 97 THR A O 1
ATOM 719 N N . ALA A 1 98 ? 0.232 6.625 0.400 1.00 92.00 98 ALA A N 1
ATOM 720 C CA . ALA A 1 98 ? 0.169 6.016 -0.926 1.00 92.00 98 ALA A CA 1
ATOM 721 C C . ALA A 1 98 ? 1.047 6.762 -1.944 1.00 92.00 98 ALA A C 1
ATOM 723 O O . ALA A 1 98 ? 1.802 6.112 -2.665 1.00 92.00 98 ALA A O 1
ATOM 724 N N . GLU A 1 99 ? 1.012 8.099 -1.945 1.00 95.06 99 GLU A N 1
ATOM 725 C CA . GLU A 1 99 ? 1.845 8.950 -2.814 1.00 95.06 99 GLU A CA 1
ATOM 726 C C . GLU A 1 99 ? 3.349 8.779 -2.570 1.00 95.06 99 GLU A C 1
ATOM 728 O O . GLU A 1 99 ? 4.140 8.866 -3.499 1.00 95.06 99 GLU A O 1
ATOM 733 N N . LEU A 1 100 ? 3.758 8.563 -1.316 1.00 95.12 100 LEU A N 1
ATOM 734 C CA . LEU A 1 100 ? 5.170 8.396 -0.957 1.00 95.12 100 LEU A CA 1
ATOM 735 C C . LEU A 1 100 ? 5.738 7.016 -1.300 1.00 95.12 100 LEU A C 1
ATOM 737 O O . LEU A 1 100 ? 6.941 6.809 -1.163 1.00 95.12 100 LEU A O 1
ATOM 741 N N . ALA A 1 101 ? 4.891 6.052 -1.647 1.00 93.38 101 ALA A N 1
ATOM 742 C CA . ALA A 1 101 ? 5.358 4.744 -2.070 1.00 93.38 101 ALA A CA 1
ATOM 743 C C . ALA A 1 101 ? 5.760 4.786 -3.556 1.00 93.38 101 ALA A C 1
ATOM 745 O O . ALA A 1 101 ? 5.162 5.502 -4.362 1.00 93.38 101 ALA A O 1
ATOM 746 N N . GLU A 1 102 ? 6.724 3.960 -3.943 1.00 93.81 102 GLU A N 1
ATOM 747 C CA . GLU A 1 102 ? 7.339 3.951 -5.277 1.00 93.81 102 GLU A CA 1
ATOM 748 C C . GLU A 1 102 ? 7.135 2.600 -5.967 1.00 93.81 102 GLU A C 1
ATOM 750 O O . GLU A 1 102 ? 6.834 1.586 -5.328 1.00 93.81 102 GLU A O 1
ATOM 755 N N . TRP A 1 103 ? 7.120 2.609 -7.295 1.00 94.69 103 TRP A N 1
ATOM 756 C CA . TRP A 1 103 ? 6.985 1.379 -8.062 1.00 94.69 103 TRP A CA 1
ATOM 757 C C . TRP A 1 103 ? 8.310 0.632 -8.050 1.00 94.69 103 TRP A C 1
ATOM 759 O O . TRP A 1 103 ? 9.377 1.227 -8.154 1.00 94.69 103 TRP A O 1
ATOM 769 N N . ASP A 1 104 ? 8.230 -0.679 -7.900 1.00 94.94 104 ASP A N 1
ATOM 770 C CA . ASP A 1 104 ? 9.367 -1.560 -8.062 1.00 94.94 104 ASP A CA 1
ATOM 771 C C . ASP A 1 104 ? 9.527 -1.897 -9.543 1.00 94.94 104 ASP A C 1
ATOM 773 O O . ASP A 1 104 ? 8.842 -2.780 -10.055 1.00 94.94 104 ASP A O 1
ATOM 777 N N . ALA A 1 105 ? 10.403 -1.162 -10.227 1.00 93.31 105 ALA A N 1
ATOM 778 C CA . ALA A 1 105 ? 10.625 -1.308 -11.661 1.00 93.31 105 ALA A CA 1
ATOM 779 C C . ALA A 1 105 ? 11.055 -2.732 -12.058 1.00 93.31 105 ALA A C 1
ATOM 781 O O . ALA A 1 105 ? 10.550 -3.266 -13.041 1.00 93.31 105 ALA A O 1
ATOM 782 N N . GLU A 1 106 ? 11.914 -3.376 -11.261 1.00 92.69 106 GLU A N 1
ATOM 783 C CA . GLU A 1 106 ? 12.366 -4.753 -11.508 1.00 92.69 106 GLU A CA 1
ATOM 784 C C . GLU A 1 106 ? 11.206 -5.747 -11.386 1.00 92.69 106 GLU A C 1
ATOM 786 O O . GLU A 1 106 ? 11.026 -6.620 -12.234 1.00 92.69 106 GLU A O 1
ATOM 791 N N . MET A 1 107 ? 10.373 -5.593 -10.351 1.00 95.62 107 MET A N 1
ATOM 792 C CA . MET A 1 107 ? 9.202 -6.452 -10.171 1.00 95.62 107 MET A CA 1
ATOM 793 C C . MET A 1 107 ? 8.147 -6.214 -11.257 1.00 95.62 107 MET A C 1
ATOM 795 O O . MET A 1 107 ? 7.536 -7.171 -11.726 1.00 95.62 107 MET A O 1
ATOM 799 N N . LEU A 1 108 ? 7.933 -4.961 -11.675 1.00 94.69 108 LEU A N 1
ATOM 800 C CA . LEU A 1 108 ? 7.036 -4.640 -12.788 1.00 94.69 108 LEU A CA 1
ATOM 801 C C . LEU A 1 108 ? 7.518 -5.265 -14.099 1.00 94.69 108 LEU A C 1
ATOM 803 O O . LEU A 1 108 ? 6.706 -5.864 -14.799 1.00 94.69 108 LEU A O 1
ATOM 807 N N . ALA A 1 109 ? 8.817 -5.184 -14.401 1.00 92.50 109 ALA A N 1
ATOM 808 C CA . ALA A 1 109 ? 9.400 -5.835 -15.572 1.00 92.50 109 ALA A CA 1
ATOM 809 C C . ALA A 1 109 ? 9.187 -7.357 -15.526 1.00 92.50 109 ALA A C 1
ATOM 811 O O . ALA A 1 109 ? 8.670 -7.934 -16.478 1.00 92.50 109 ALA A O 1
ATOM 812 N N . SER A 1 110 ? 9.467 -7.992 -14.382 1.00 94.50 110 SER A N 1
ATOM 813 C CA . SER A 1 110 ? 9.232 -9.430 -14.194 1.00 94.50 110 SER A CA 1
ATOM 814 C C . SER A 1 110 ? 7.754 -9.823 -14.333 1.00 94.50 110 SER A C 1
ATOM 816 O O . SER A 1 110 ? 7.444 -10.901 -14.832 1.00 94.50 110 SER A O 1
ATOM 818 N N . LEU A 1 111 ? 6.818 -8.981 -13.887 1.00 94.81 111 LEU A N 1
ATOM 819 C CA . LEU A 1 111 ? 5.383 -9.217 -14.083 1.00 94.81 111 LEU A CA 1
ATOM 820 C C . LEU A 1 111 ? 4.986 -9.103 -15.560 1.00 94.81 111 LEU A C 1
ATOM 822 O O . LEU A 1 111 ? 4.190 -9.914 -16.028 1.00 94.81 111 LEU A O 1
ATOM 826 N N . ALA A 1 112 ? 5.551 -8.139 -16.291 1.00 92.56 112 ALA A N 1
ATOM 827 C CA . ALA A 1 112 ? 5.312 -7.981 -17.724 1.00 92.56 112 ALA A CA 1
ATOM 828 C C . ALA A 1 112 ? 5.837 -9.182 -18.529 1.00 92.56 112 ALA A C 1
ATOM 830 O O . ALA A 1 112 ? 5.135 -9.687 -19.403 1.00 92.56 112 ALA A O 1
ATOM 831 N N . GLU A 1 113 ? 7.033 -9.684 -18.202 1.00 93.31 113 GLU A N 1
ATOM 832 C CA . GLU A 1 113 ? 7.608 -10.893 -18.814 1.00 93.31 113 GLU A CA 1
ATOM 833 C C . GLU A 1 113 ? 6.735 -12.137 -18.589 1.00 93.31 113 GLU A C 1
ATOM 835 O O . GLU A 1 113 ? 6.594 -12.971 -19.483 1.00 93.31 113 GLU A O 1
ATOM 840 N N . ASP A 1 114 ? 6.084 -12.222 -17.427 1.00 94.75 114 ASP A N 1
ATOM 841 C CA . ASP A 1 114 ? 5.139 -13.290 -17.086 1.00 94.75 114 ASP A CA 1
ATOM 842 C C . ASP A 1 114 ? 3.743 -13.107 -17.715 1.00 94.75 114 ASP A C 1
ATOM 844 O O . ASP A 1 114 ? 2.838 -13.909 -17.464 1.00 94.75 114 ASP A O 1
ATOM 848 N N . GLY A 1 115 ? 3.552 -12.073 -18.540 1.00 93.12 115 GLY A N 1
ATOM 849 C CA . GLY A 1 115 ? 2.328 -11.845 -19.307 1.00 93.12 115 GLY A CA 1
ATOM 850 C C . GLY A 1 115 ? 1.279 -10.974 -18.615 1.00 93.12 115 GLY A C 1
ATOM 851 O O . GLY A 1 115 ? 0.122 -10.988 -19.032 1.00 93.12 115 GLY A O 1
ATOM 852 N N . VAL A 1 116 ? 1.637 -10.221 -17.569 1.00 93.88 1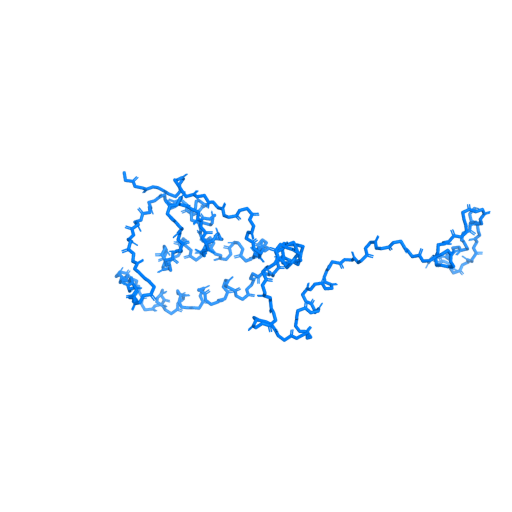16 VAL A N 1
ATOM 853 C CA . VAL A 1 116 ? 0.741 -9.190 -17.021 1.00 93.88 116 VAL A CA 1
ATOM 854 C C . VAL A 1 116 ? 0.705 -7.995 -17.975 1.00 93.88 116 VAL A C 1
ATOM 856 O O . VAL A 1 116 ? 1.722 -7.346 -18.209 1.00 93.88 116 VAL A O 1
ATOM 859 N N . GLU A 1 117 ? -0.478 -7.684 -18.502 1.00 93.00 117 GLU A N 1
ATOM 860 C CA . GLU A 1 117 ? -0.690 -6.543 -19.396 1.00 93.00 117 GLU A CA 1
ATOM 861 C C . GLU A 1 117 ? -0.606 -5.219 -18.617 1.00 93.00 117 GLU A C 1
ATOM 863 O O . GLU A 1 117 ? -1.387 -4.969 -17.696 1.00 93.00 117 GLU A O 1
ATOM 868 N N . LEU A 1 118 ? 0.362 -4.367 -18.974 1.00 92.44 118 LEU A N 1
ATOM 869 C CA . LEU A 1 118 ? 0.585 -3.064 -18.328 1.00 92.44 118 LEU A CA 1
ATOM 870 C C . LEU A 1 118 ? 0.078 -1.879 -19.1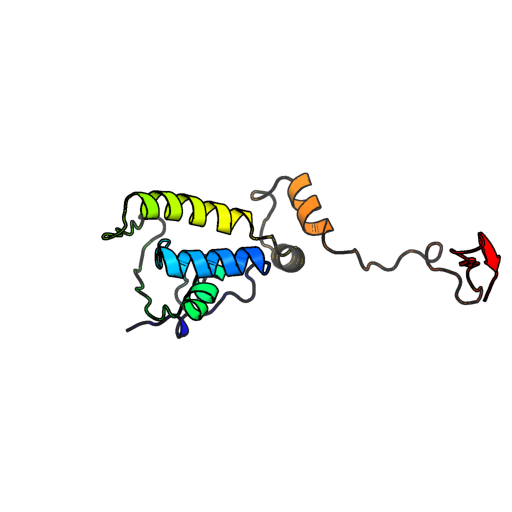68 1.00 92.44 118 LEU A C 1
ATOM 872 O O . LEU A 1 118 ? -0.056 -0.776 -18.639 1.00 92.44 118 LEU A O 1
ATOM 876 N N . ASP A 1 119 ? -0.223 -2.100 -20.449 1.00 87.88 119 ASP A N 1
ATOM 877 C CA . ASP A 1 119 ? -0.532 -1.042 -21.425 1.00 87.88 119 ASP A CA 1
ATOM 878 C C . ASP A 1 119 ? -1.826 -0.267 -21.112 1.00 87.88 119 ASP A C 1
ATOM 880 O O . ASP A 1 119 ? -1.950 0.897 -21.490 1.00 87.88 119 ASP A O 1
ATOM 884 N N . ASP A 1 120 ? -2.765 -0.875 -20.380 1.00 90.56 120 ASP A N 1
ATOM 885 C CA . ASP A 1 120 ? -4.005 -0.224 -19.929 1.00 90.56 120 ASP A CA 1
ATOM 886 C C . ASP A 1 120 ? -3.854 0.489 -18.571 1.00 90.56 120 ASP A C 1
ATOM 888 O O . ASP A 1 120 ? -4.728 1.256 -18.156 1.00 90.56 120 ASP A O 1
ATOM 892 N N . LEU A 1 121 ? -2.756 0.232 -17.854 1.00 92.62 121 LEU A N 1
ATOM 893 C CA . LEU A 1 121 ? -2.496 0.770 -16.516 1.00 92.62 121 LEU A CA 1
ATOM 894 C C . LEU A 1 121 ? -1.594 2.014 -16.539 1.00 92.62 121 LEU A C 1
ATOM 896 O O . LEU A 1 121 ? -1.679 2.841 -15.629 1.00 92.62 121 LEU A O 1
ATOM 900 N N . TRP A 1 122 ? -0.757 2.163 -17.569 1.00 93.25 122 TRP A N 1
ATOM 901 C CA . TRP A 1 122 ? 0.148 3.299 -17.761 1.00 93.25 122 TRP A CA 1
ATOM 902 C C . TRP A 1 122 ? 0.118 3.790 -19.204 1.00 93.25 122 TRP A C 1
ATOM 904 O O . TRP A 1 122 ? 0.002 3.008 -20.142 1.00 93.25 122 TRP A O 1
ATOM 914 N N . SER A 1 123 ? 0.349 5.088 -19.405 1.00 92.81 123 SER A N 1
ATOM 915 C CA . SER A 1 123 ? 0.799 5.549 -20.718 1.00 92.81 123 SER A CA 1
ATOM 916 C C . SER A 1 123 ? 2.218 5.041 -21.016 1.00 92.81 123 SER A C 1
ATOM 918 O O . SER A 1 123 ? 3.010 4.769 -20.110 1.00 92.81 123 SER A O 1
ATOM 920 N N . ARG A 1 124 ? 2.580 4.955 -22.304 1.00 87.75 124 ARG A N 1
ATOM 921 C CA . ARG A 1 124 ? 3.918 4.495 -22.729 1.00 87.75 124 ARG A CA 1
ATOM 922 C C . ARG A 1 124 ? 5.056 5.296 -22.096 1.00 87.75 124 ARG A C 1
ATOM 924 O O . ARG A 1 124 ? 6.059 4.709 -21.691 1.00 87.75 124 ARG A O 1
ATOM 931 N N . ASP A 1 125 ? 4.896 6.613 -21.997 1.00 89.62 125 ASP A N 1
ATOM 932 C CA . ASP A 1 125 ? 5.917 7.500 -21.437 1.00 89.62 125 ASP A CA 1
ATOM 933 C C . ASP A 1 125 ? 6.071 7.288 -19.923 1.00 89.62 125 ASP A C 1
ATOM 935 O O . ASP A 1 125 ? 7.192 7.243 -19.416 1.00 89.62 125 ASP A O 1
ATOM 939 N N . GLU A 1 126 ? 4.965 7.085 -19.199 1.00 92.25 126 GLU A N 1
ATOM 940 C CA . GLU A 1 126 ? 4.992 6.784 -17.762 1.00 92.25 126 GLU A CA 1
ATOM 941 C C . GLU A 1 126 ? 5.641 5.431 -17.482 1.00 92.25 126 GLU A C 1
ATOM 943 O O . GLU A 1 126 ? 6.501 5.336 -16.606 1.00 92.25 126 GLU A O 1
ATOM 948 N N . LEU A 1 127 ? 5.271 4.395 -18.241 1.00 90.25 127 LEU A N 1
ATOM 949 C CA . LEU A 1 127 ? 5.846 3.064 -18.072 1.00 90.25 127 LEU A CA 1
ATOM 950 C C . LEU A 1 127 ? 7.351 3.081 -18.358 1.00 90.25 127 LEU A C 1
ATOM 952 O O . LEU A 1 127 ? 8.138 2.558 -17.571 1.00 90.25 127 LEU A O 1
ATOM 956 N N . THR A 1 128 ? 7.762 3.769 -19.425 1.00 87.50 128 THR A N 1
ATOM 957 C CA . THR A 1 128 ? 9.178 3.968 -19.762 1.00 87.50 128 THR A CA 1
ATOM 958 C C . THR A 1 128 ? 9.922 4.690 -18.636 1.00 87.50 128 THR A C 1
ATOM 960 O O . THR A 1 128 ? 11.009 4.271 -18.246 1.00 87.50 128 THR A O 1
ATOM 963 N N . ALA A 1 129 ? 9.336 5.742 -18.057 1.00 88.81 129 ALA A N 1
ATOM 964 C CA . ALA A 1 129 ? 9.940 6.481 -16.949 1.00 88.81 129 ALA A CA 1
ATOM 965 C C . ALA A 1 129 ? 10.072 5.648 -15.661 1.00 88.81 129 ALA A C 1
ATOM 967 O O . ALA A 1 129 ? 11.013 5.857 -14.893 1.00 88.81 129 ALA A O 1
ATOM 968 N N . VAL A 1 130 ? 9.152 4.712 -15.410 1.00 88.81 130 VAL A N 1
ATOM 969 C CA . VAL A 1 130 ? 9.240 3.782 -14.276 1.00 88.81 130 VAL A CA 1
ATOM 970 C C . VAL A 1 130 ? 10.316 2.724 -14.526 1.00 88.81 130 VAL A C 1
ATOM 972 O O . VAL A 1 130 ? 11.149 2.500 -13.651 1.00 88.81 130 VAL A O 1
ATOM 975 N N . LEU A 1 131 ? 10.348 2.112 -15.713 1.00 85.00 131 LEU A N 1
ATOM 976 C CA . LEU A 1 131 ? 11.289 1.032 -16.038 1.00 85.00 131 LEU A CA 1
ATOM 977 C C . LEU A 1 131 ? 12.739 1.520 -16.199 1.00 85.00 131 LEU A C 1
ATOM 979 O O . LEU A 1 131 ? 13.662 0.845 -15.750 1.00 85.00 131 LEU A O 1
ATOM 983 N N . ASN A 1 132 ? 12.953 2.730 -16.727 1.00 78.44 132 ASN A N 1
ATOM 984 C CA . ASN A 1 132 ? 14.286 3.332 -16.886 1.00 78.44 132 ASN A CA 1
ATOM 985 C C . ASN A 1 132 ? 14.961 3.736 -15.561 1.00 78.44 132 ASN A C 1
ATOM 987 O O . ASN A 1 132 ? 16.071 4.266 -15.569 1.00 78.44 132 ASN A O 1
ATOM 991 N N . GLN A 1 133 ? 14.315 3.507 -14.414 1.00 67.94 133 GLN A N 1
ATOM 992 C CA . GLN A 1 133 ? 14.971 3.609 -13.105 1.00 67.94 133 GLN A CA 1
ATOM 993 C C . GLN A 1 133 ? 15.967 2.466 -12.867 1.00 67.94 133 GLN A C 1
ATOM 995 O O . GLN A 1 133 ? 16.795 2.557 -11.960 1.00 67.94 133 GLN A O 1
ATOM 1000 N N . VAL A 1 134 ? 15.909 1.408 -13.681 1.00 55.91 134 VAL A N 1
ATOM 1001 C CA . VAL A 1 134 ? 16.885 0.320 -13.682 1.00 55.91 134 VAL A CA 1
ATOM 1002 C C . VAL A 1 134 ? 17.982 0.656 -14.698 1.00 55.91 134 VAL A C 1
ATOM 1004 O O . VAL A 1 134 ? 17.674 0.848 -15.876 1.00 55.91 134 VAL A O 1
ATOM 1007 N N . PRO A 1 135 ? 19.265 0.736 -14.296 1.00 56.97 135 PRO A N 1
ATOM 1008 C CA . PRO A 1 135 ? 20.357 0.834 -15.251 1.00 56.97 135 PRO A CA 1
ATOM 1009 C C . PRO A 1 135 ? 20.317 -0.376 -16.185 1.00 56.97 135 PRO A C 1
ATOM 1011 O O . PRO A 1 135 ? 20.323 -1.521 -15.733 1.00 56.97 135 PRO A O 1
ATOM 1014 N N . THR A 1 136 ? 20.295 -0.137 -17.490 1.00 59.50 136 THR A N 1
ATOM 1015 C CA . THR A 1 136 ? 20.465 -1.198 -18.479 1.00 59.50 136 THR A CA 1
ATOM 1016 C C . THR A 1 136 ? 21.895 -1.723 -18.375 1.00 59.50 136 THR A C 1
ATOM 1018 O O . THR A 1 136 ? 22.838 -1.056 -18.795 1.00 59.50 136 THR A O 1
ATOM 1021 N N . TYR A 1 137 ? 22.067 -2.914 -17.798 1.00 62.44 137 TYR A N 1
ATOM 1022 C CA . TYR A 1 137 ? 23.351 -3.630 -17.745 1.00 62.44 137 TYR A CA 1
ATOM 1023 C C . TYR A 1 137 ? 23.634 -4.415 -19.033 1.00 62.44 137 TYR A C 1
ATOM 1025 O O . TYR A 1 137 ? 24.373 -5.402 -19.019 1.00 62.44 137 TYR A O 1
ATOM 1033 N N . GLU A 1 138 ? 23.026 -4.010 -20.147 1.00 70.25 138 GLU A N 1
ATOM 1034 C CA . GLU A 1 138 ? 23.341 -4.598 -21.439 1.00 70.25 138 GLU A CA 1
ATOM 1035 C C . GLU A 1 138 ? 24.819 -4.338 -21.763 1.00 70.25 138 GLU A C 1
ATOM 1037 O O . GLU A 1 138 ? 25.322 -3.233 -21.522 1.00 70.25 138 GLU A O 1
ATOM 1042 N N . PRO A 1 139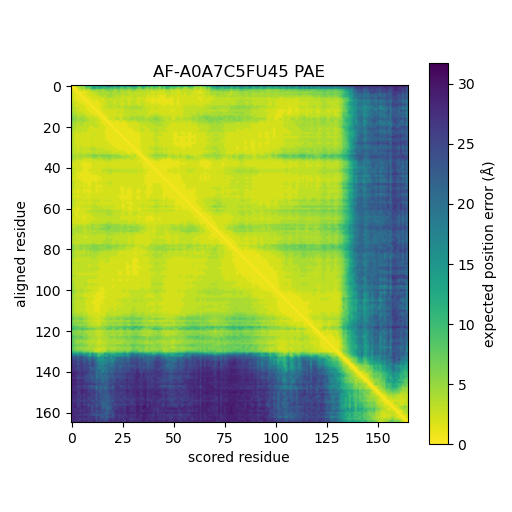 ? 25.552 -5.350 -22.259 1.00 66.88 139 PRO A N 1
ATOM 1043 C CA . PRO A 1 139 ? 26.931 -5.156 -22.661 1.00 66.88 139 PRO A CA 1
ATOM 1044 C C . PRO A 1 139 ? 26.969 -4.111 -23.773 1.00 66.88 139 PRO A C 1
ATOM 1046 O O . PRO A 1 139 ? 26.395 -4.299 -24.845 1.00 66.88 139 PRO A O 1
ATOM 1049 N N . VAL A 1 140 ? 27.659 -3.009 -23.500 1.00 73.44 140 VAL A N 1
ATOM 1050 C CA . VAL A 1 140 ? 27.938 -1.994 -24.509 1.00 73.44 140 VAL A CA 1
ATOM 1051 C C . VAL A 1 140 ? 28.787 -2.599 -25.630 1.00 73.44 140 VAL A C 1
ATOM 1053 O O . VAL A 1 140 ? 29.532 -3.562 -25.418 1.00 73.44 140 VAL A O 1
ATOM 1056 N N . GLY A 1 141 ? 28.661 -2.057 -26.842 1.00 77.19 141 GLY A N 1
ATOM 1057 C CA . GLY A 1 141 ? 29.414 -2.544 -27.995 1.00 77.19 141 GLY A CA 1
ATOM 1058 C C . GLY A 1 141 ? 30.938 -2.475 -27.782 1.00 77.19 141 GLY A C 1
ATOM 1059 O O . GLY A 1 141 ? 31.410 -1.735 -26.914 1.00 77.19 141 GLY A O 1
ATOM 1060 N N . PRO A 1 142 ? 31.737 -3.190 -28.599 1.00 69.25 142 PRO A N 1
ATOM 1061 C CA . PRO A 1 142 ? 33.200 -3.210 -28.481 1.00 69.25 142 PRO A CA 1
ATOM 1062 C C . PRO A 1 142 ? 33.843 -1.817 -28.504 1.00 69.25 142 PRO A C 1
ATOM 1064 O O . PRO A 1 142 ? 34.903 -1.625 -27.918 1.00 69.25 142 PRO A O 1
ATOM 1067 N N . ASP A 1 143 ? 33.195 -0.858 -29.167 1.00 71.69 143 ASP A N 1
ATOM 1068 C CA . ASP A 1 143 ? 33.668 0.521 -29.316 1.00 71.69 143 ASP A CA 1
ATOM 1069 C C . ASP A 1 143 ? 33.440 1.377 -28.055 1.00 71.69 143 ASP A C 1
ATOM 1071 O O . ASP A 1 143 ? 34.152 2.354 -27.826 1.00 71.69 143 ASP A O 1
ATOM 1075 N N . GLU A 1 144 ? 32.469 1.004 -27.220 1.00 71.56 144 GLU A N 1
ATOM 1076 C CA . GLU A 1 144 ? 32.168 1.645 -25.932 1.00 71.56 144 GLU A CA 1
ATOM 1077 C C . GLU A 1 144 ? 32.881 0.949 -24.764 1.00 71.56 144 GLU A C 1
ATOM 1079 O O . GLU A 1 144 ? 33.055 1.521 -23.683 1.00 71.56 144 GLU A O 1
ATOM 1084 N N . GLN A 1 145 ? 33.341 -0.283 -24.982 1.00 73.06 145 GLN A N 1
ATOM 1085 C CA . GLN A 1 145 ? 34.178 -0.990 -24.034 1.00 73.06 145 GLN A CA 1
ATOM 1086 C C . GLN A 1 145 ? 35.606 -0.440 -24.106 1.00 73.06 145 GLN A C 1
ATOM 1088 O O . GLN A 1 145 ? 36.329 -0.624 -25.083 1.00 73.06 145 GLN A O 1
ATOM 1093 N N . GLY A 1 146 ? 36.027 0.254 -23.044 1.00 70.25 146 GLY A N 1
ATOM 1094 C CA . GLY A 1 146 ? 37.378 0.802 -22.949 1.00 70.25 146 GLY A CA 1
ATOM 1095 C C . GLY A 1 146 ? 38.446 -0.257 -23.240 1.00 70.25 146 GLY A C 1
ATOM 1096 O O . GLY A 1 146 ? 38.382 -1.387 -22.750 1.00 70.25 146 GLY A O 1
ATOM 1097 N N . ARG A 1 147 ? 39.447 0.112 -24.041 1.00 75.62 147 ARG A N 1
ATOM 1098 C CA . ARG A 1 147 ? 40.558 -0.772 -24.399 1.00 75.62 147 ARG A CA 1
ATOM 1099 C C . ARG A 1 147 ? 41.340 -1.214 -23.164 1.00 75.62 147 ARG A C 1
ATOM 1101 O O . ARG A 1 147 ? 42.055 -0.420 -22.566 1.00 75.62 147 ARG A O 1
ATOM 1108 N N . LEU A 1 148 ? 41.253 -2.499 -22.817 1.00 71.44 148 LEU A N 1
ATOM 1109 C CA . LEU A 1 148 ? 41.902 -3.078 -21.628 1.00 71.44 148 LEU A CA 1
ATOM 1110 C C . LEU A 1 148 ? 43.437 -3.010 -21.653 1.00 71.44 148 LEU A C 1
ATOM 1112 O O . LEU A 1 148 ? 44.078 -3.129 -20.612 1.00 71.44 148 LEU A O 1
ATOM 1116 N N . ASP A 1 149 ? 44.034 -2.834 -22.830 1.00 81.06 149 ASP A N 1
ATOM 1117 C CA . ASP A 1 149 ? 45.478 -2.704 -23.010 1.00 81.06 149 ASP A CA 1
ATOM 1118 C C . ASP A 1 149 ? 45.979 -1.252 -22.909 1.00 81.06 149 ASP A C 1
ATOM 1120 O O . ASP A 1 149 ? 47.184 -1.009 -22.970 1.00 81.06 149 ASP A O 1
ATOM 1124 N N . GLN A 1 150 ? 45.074 -0.285 -22.738 1.00 77.81 150 GLN A N 1
ATOM 1125 C CA . GLN A 1 150 ? 45.401 1.131 -22.618 1.00 77.81 150 GLN A CA 1
ATOM 1126 C C . GLN A 1 150 ? 44.817 1.687 -21.325 1.00 77.81 150 GLN A C 1
ATOM 1128 O O . GLN A 1 150 ? 43.617 1.629 -21.072 1.00 77.81 150 GLN A O 1
ATOM 1133 N N . LYS A 1 151 ? 45.675 2.263 -20.485 1.00 76.69 151 LYS A N 1
ATOM 1134 C CA . LYS A 1 151 ? 45.203 2.984 -19.305 1.00 76.69 151 LYS A CA 1
ATOM 1135 C C . LYS A 1 151 ? 44.583 4.307 -19.746 1.00 76.69 151 LYS A C 1
ATOM 1137 O O . LYS A 1 151 ? 45.188 5.050 -20.517 1.00 76.69 151 LYS A O 1
ATOM 1142 N N . ALA A 1 152 ? 43.389 4.596 -19.239 1.00 78.69 152 ALA A N 1
ATOM 1143 C CA . ALA A 1 152 ? 42.726 5.866 -19.487 1.00 78.69 152 ALA A CA 1
ATOM 1144 C C . ALA A 1 152 ? 43.549 7.018 -18.894 1.00 78.69 152 ALA A C 1
ATOM 1146 O O . ALA A 1 152 ? 44.050 6.924 -17.771 1.00 78.69 152 ALA A O 1
ATOM 1147 N N . THR A 1 153 ? 43.678 8.109 -19.646 1.00 82.81 153 THR A N 1
ATOM 1148 C CA . THR A 1 153 ? 44.265 9.347 -19.132 1.00 82.81 153 THR A CA 1
ATOM 1149 C C . THR A 1 153 ? 43.328 9.938 -18.087 1.00 82.81 153 THR A C 1
ATOM 1151 O O . THR A 1 153 ? 42.150 10.173 -18.351 1.00 82.81 153 THR A O 1
ATOM 1154 N N . VAL A 1 154 ? 43.854 10.166 -16.888 1.00 84.62 154 VAL A N 1
ATOM 1155 C CA . VAL A 1 154 ? 43.110 10.725 -15.763 1.00 84.62 154 VAL A CA 1
ATOM 1156 C C . VAL A 1 154 ? 43.576 12.156 -15.542 1.00 84.62 154 VAL A C 1
ATOM 1158 O O . VAL A 1 154 ? 44.772 12.450 -15.526 1.00 84.62 154 VAL A O 1
ATOM 1161 N N . LYS A 1 155 ? 42.619 13.063 -15.356 1.00 86.50 155 LYS A N 1
ATOM 1162 C CA . LYS A 1 155 ? 42.899 14.449 -14.995 1.00 86.50 155 LYS A CA 1
ATOM 1163 C C . LYS A 1 155 ? 42.866 14.596 -13.483 1.00 86.50 155 LYS A C 1
ATOM 1165 O O . LYS A 1 155 ? 41.855 14.293 -12.852 1.00 86.50 155 LYS A O 1
ATOM 1170 N N . CYS A 1 156 ? 43.962 15.076 -12.905 1.00 83.12 156 CYS A N 1
ATOM 1171 C CA . CYS A 1 156 ? 44.018 15.391 -11.486 1.00 83.12 156 CYS A CA 1
ATOM 1172 C C . CYS A 1 156 ? 42.969 16.473 -11.157 1.00 83.12 156 CYS A C 1
ATOM 1174 O O . CYS A 1 156 ? 43.037 17.564 -11.731 1.00 83.12 156 CYS A O 1
ATOM 1176 N N . PRO A 1 157 ? 42.019 16.218 -10.240 1.00 87.12 157 PRO A N 1
ATOM 1177 C CA . PRO A 1 157 ? 40.964 17.175 -9.908 1.00 87.12 157 PRO A CA 1
ATOM 1178 C C . PRO A 1 157 ? 41.478 18.396 -9.130 1.00 87.12 157 PRO A C 1
ATOM 1180 O O . PRO A 1 157 ? 40.790 19.409 -9.075 1.00 87.12 157 PRO A O 1
ATOM 1183 N N . GLU A 1 158 ? 42.677 18.319 -8.546 1.00 81.62 158 GLU A N 1
ATOM 1184 C CA . GLU A 1 158 ? 43.253 19.386 -7.721 1.00 81.62 158 GLU A CA 1
ATOM 1185 C C . GLU A 1 158 ? 44.121 20.360 -8.534 1.00 81.62 158 GLU A C 1
ATOM 1187 O O . GLU A 1 158 ? 43.994 21.573 -8.392 1.00 81.62 158 GLU A O 1
ATOM 1192 N N . CYS A 1 159 ? 44.985 19.847 -9.418 1.00 89.12 159 CYS A N 1
ATOM 1193 C CA . CYS A 1 159 ? 45.923 20.672 -10.190 1.00 89.12 159 CYS A CA 1
ATOM 1194 C C . CYS A 1 159 ? 45.654 20.688 -11.702 1.00 89.12 159 CYS A C 1
ATOM 1196 O O . CYS A 1 159 ? 46.333 21.398 -12.441 1.00 89.12 159 CYS A O 1
ATOM 1198 N N . GLY A 1 160 ? 44.688 19.901 -12.185 1.00 83.19 160 GLY A N 1
ATOM 1199 C CA . GLY A 1 160 ? 44.319 19.832 -13.599 1.00 83.19 160 GLY A CA 1
ATOM 1200 C C . GLY A 1 160 ? 45.338 19.133 -14.503 1.00 83.19 160 GLY A C 1
ATOM 1201 O O . GLY A 1 160 ? 45.124 19.099 -15.712 1.00 83.19 160 GLY A O 1
ATOM 1202 N N . HIS A 1 161 ? 46.421 18.581 -13.948 1.00 87.69 161 HIS A N 1
ATOM 1203 C CA . HIS A 1 161 ? 47.423 17.840 -14.708 1.00 87.69 161 HIS A CA 1
ATOM 1204 C C . HIS A 1 161 ? 46.855 16.506 -15.204 1.00 87.69 161 HIS A C 1
ATOM 1206 O O . HIS A 1 161 ? 46.259 15.755 -14.431 1.00 87.69 161 HIS A O 1
ATOM 1212 N N . GLU A 1 162 ? 47.044 16.221 -16.488 1.00 90.00 162 GLU A N 1
ATOM 1213 C CA . GLU A 1 162 ? 46.624 14.973 -17.121 1.00 90.00 162 GLU A CA 1
ATOM 1214 C C . GLU A 1 162 ? 47.778 13.974 -17.091 1.00 90.00 162 GLU A C 1
ATOM 1216 O O . GLU A 1 162 ? 48.885 14.283 -17.530 1.00 90.00 162 GLU A O 1
ATOM 1221 N N . PHE A 1 163 ? 47.527 12.780 -16.560 1.00 84.81 163 PHE A N 1
ATOM 1222 C CA . PHE A 1 163 ? 48.513 11.710 -16.502 1.00 84.81 163 PHE A CA 1
ATOM 1223 C C . PHE A 1 163 ? 47.861 10.363 -16.799 1.00 84.81 163 PHE A C 1
ATOM 1225 O O . PHE A 1 163 ? 46.682 10.137 -16.526 1.00 84.81 163 PHE A O 1
ATOM 1232 N N . THR A 1 164 ? 48.644 9.453 -17.364 1.00 84.44 164 THR A N 1
ATOM 1233 C CA . THR A 1 164 ? 48.246 8.057 -17.536 1.00 84.44 164 THR A CA 1
ATOM 1234 C C . THR A 1 164 ? 48.890 7.253 -16.401 1.00 84.44 164 THR A C 1
ATOM 1236 O O . THR A 1 164 ? 50.116 7.311 -16.285 1.00 84.44 164 THR A O 1
ATOM 1239 N N . PRO A 1 165 ? 48.110 6.575 -15.534 1.00 70.50 165 PRO A N 1
ATOM 1240 C CA . PRO A 1 165 ? 48.642 5.834 -14.385 1.00 70.50 165 PRO A CA 1
ATOM 1241 C C . PRO A 1 165 ? 49.579 4.673 -14.740 1.00 70.50 165 PRO A C 1
ATOM 1243 O O . PRO A 1 165 ? 49.732 4.306 -15.924 1.00 70.50 165 PRO A O 1
#

Foldseek 3Di:
DAWLVQAAEDPLPQKAADPVLLVLLLVLCLLQNDDDDFDADPSRYTPGCSSNSVSCVVNVNIDDDDDDDDPVDDDDDDDDDDDPVNVVVNVVSVVVSVVNIAGNLVSVVVVVVVPDDCVVVDPPVVNCVRNVVDPPPPDDDPVPPPDPVAADFDQDPPPRDTDGD

Solvent-accessible surface area (backbone atoms only — not comparable to full-atom values): 10298 Å² total; per-residue (Å²): 128,60,37,53,86,70,47,38,70,46,92,78,61,39,67,41,62,50,74,70,24,44,53,50,43,23,50,40,36,64,74,64,39,90,76,74,82,68,41,63,51,100,83,33,36,31,78,40,47,48,69,56,56,56,28,29,54,75,51,71,50,50,81,46,84,88,75,94,74,64,98,88,60,88,85,80,83,88,83,80,91,69,52,74,68,48,51,57,46,49,60,50,45,59,52,51,37,56,68,51,36,44,76,31,35,70,49,46,51,55,40,42,75,73,66,50,85,54,74,90,78,37,56,73,68,56,48,49,62,47,47,64,73,51,81,79,82,67,84,66,55,79,88,72,47,76,58,89,93,54,74,69,76,44,65,39,89,87,80,65,52,74,46,62,124

Nearest PDB structures (foldseek):
  5k5d-assembly1_A  TM=7.977E-01  e=2.115E-01  Saccharolobus solfataricus 98/2

Radius of gyration: 23.57 Å; Cα contacts (8 Å, |Δi|>4): 155; chains: 1; bounding box: 69×39×48 Å

Secondary structure (DSSP, 8-state):
--BGGGSB--TT--EE--HHHHHHHHHHHHHH-S-S--EE-TT-BEEE-HHHHHHHHHTT--B-------TTSPPP----S--HHHHHHHHHHHHHHHHT-EE-HHHHHHHHHTT---TTTS-HHHHHHHHTTS---PPPPTTTS--TTSPPPEE-TTT--EE--